Protein AF-A0A0F2JE77-F1 (afdb_monomer)

Structure (mmCIF, N/CA/C/O backbone):
data_AF-A0A0F2JE77-F1
#
_entry.id   AF-A0A0F2JE77-F1
#
loop_
_atom_site.group_PDB
_atom_site.id
_atom_site.type_symbol
_atom_site.label_atom_id
_atom_site.label_alt_id
_atom_site.label_comp_id
_atom_site.label_asym_id
_atom_site.label_entity_id
_atom_site.label_seq_id
_atom_site.pdbx_PDB_ins_code
_atom_site.Cartn_x
_atom_site.Cartn_y
_atom_site.Cartn_z
_atom_site.occupancy
_atom_site.B_iso_or_equiv
_atom_site.auth_seq_id
_atom_site.auth_comp_id
_atom_site.auth_asym_id
_atom_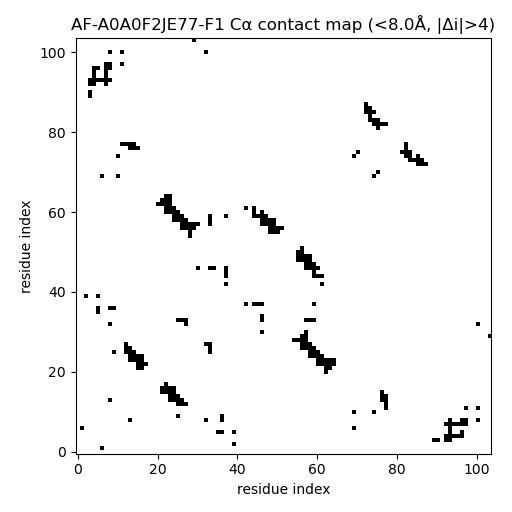site.auth_atom_id
_atom_site.pdbx_PDB_model_num
ATOM 1 N N . MET A 1 1 ? -15.519 3.312 1.079 1.00 70.62 1 MET A N 1
ATOM 2 C CA . MET A 1 1 ? -14.892 2.466 2.117 1.00 70.62 1 MET A CA 1
ATOM 3 C C . MET A 1 1 ? -13.682 1.797 1.481 1.00 70.62 1 MET A C 1
ATOM 5 O O . MET A 1 1 ? -13.774 1.479 0.302 1.00 70.62 1 MET A O 1
ATOM 9 N N . MET A 1 2 ? -12.547 1.697 2.177 1.00 85.38 2 MET A N 1
ATOM 10 C CA . MET A 1 2 ? -11.358 1.021 1.636 1.00 85.38 2 MET A CA 1
ATOM 11 C C . MET A 1 2 ? -11.627 -0.487 1.555 1.00 85.38 2 MET A C 1
ATOM 13 O O . MET A 1 2 ? -12.183 -1.043 2.498 1.00 85.38 2 MET A O 1
ATOM 17 N N . ASP A 1 3 ? -11.230 -1.134 0.461 1.00 95.25 3 ASP A N 1
ATOM 18 C CA . ASP A 1 3 ? -11.215 -2.598 0.375 1.00 95.25 3 ASP A CA 1
ATOM 19 C C . ASP A 1 3 ? -10.241 -3.160 1.428 1.00 95.25 3 ASP A C 1
ATOM 21 O O . ASP A 1 3 ? -9.075 -2.758 1.477 1.00 95.25 3 ASP A O 1
ATOM 25 N N . LEU A 1 4 ? -10.718 -4.046 2.306 1.00 97.12 4 LEU A N 1
ATOM 26 C CA . LEU A 1 4 ? -9.945 -4.507 3.465 1.00 97.12 4 LEU A CA 1
ATOM 27 C C . LEU A 1 4 ? -8.792 -5.446 3.089 1.00 97.12 4 LEU A C 1
ATOM 29 O O . LEU A 1 4 ? -7.780 -5.476 3.792 1.00 97.12 4 LEU A O 1
ATOM 33 N N . TYR A 1 5 ? -8.895 -6.162 1.968 1.00 98.00 5 TYR A N 1
ATOM 34 C CA . TYR A 1 5 ? -7.800 -6.982 1.458 1.00 98.00 5 TYR A CA 1
ATOM 35 C C . TYR A 1 5 ? -6.693 -6.081 0.889 1.00 98.00 5 TYR A C 1
ATOM 37 O O . TYR A 1 5 ? -5.519 -6.223 1.238 1.00 98.00 5 TYR A O 1
ATOM 45 N N . ALA A 1 6 ? -7.062 -5.063 0.101 1.00 97.31 6 ALA A N 1
ATOM 46 C CA . ALA A 1 6 ? -6.123 -4.041 -0.366 1.00 97.31 6 ALA A CA 1
ATOM 47 C C . ALA A 1 6 ? -5.494 -3.258 0.800 1.00 97.31 6 ALA A C 1
ATOM 49 O O . ALA A 1 6 ? -4.295 -2.969 0.767 1.00 97.31 6 ALA A O 1
ATOM 50 N N . LEU A 1 7 ? -6.266 -2.963 1.855 1.00 96.81 7 LEU A N 1
ATOM 51 C CA . LEU A 1 7 ? -5.746 -2.380 3.092 1.00 96.81 7 LEU A CA 1
ATOM 52 C C . LEU A 1 7 ? -4.676 -3.280 3.716 1.00 96.81 7 LEU A C 1
ATOM 54 O O . LEU A 1 7 ? -3.627 -2.765 4.082 1.00 96.81 7 LEU A O 1
ATOM 58 N N . GLY A 1 8 ? -4.890 -4.597 3.794 1.00 96.69 8 GLY A N 1
ATOM 59 C CA . GLY A 1 8 ? -3.892 -5.547 4.301 1.00 96.69 8 GLY A CA 1
ATOM 60 C C . GLY A 1 8 ? -2.576 -5.516 3.522 1.00 96.69 8 GLY A C 1
ATOM 61 O O . GLY A 1 8 ? -1.497 -5.519 4.121 1.00 96.69 8 GLY A O 1
ATOM 62 N N . ILE A 1 9 ? -2.640 -5.379 2.196 1.00 97.50 9 ILE A N 1
ATOM 63 C CA . ILE A 1 9 ? -1.449 -5.240 1.341 1.00 97.50 9 ILE A CA 1
ATOM 64 C C . ILE A 1 9 ? -0.740 -3.902 1.601 1.00 97.50 9 ILE A C 1
ATOM 66 O O . ILE A 1 9 ? 0.465 -3.878 1.868 1.00 97.50 9 ILE A O 1
ATOM 70 N N . LEU A 1 10 ? -1.483 -2.788 1.569 1.00 96.12 10 LEU A N 1
ATOM 71 C CA . LEU A 1 10 ? -0.963 -1.445 1.866 1.00 96.12 10 LEU A CA 1
ATOM 72 C C . LEU A 1 10 ? -0.324 -1.394 3.260 1.00 96.12 10 LEU A C 1
ATOM 74 O O . LEU A 1 10 ? 0.730 -0.785 3.443 1.00 96.12 10 LEU A O 1
ATOM 78 N N . TRP A 1 11 ? -0.933 -2.067 4.234 1.00 95.25 11 TRP A N 1
ATOM 79 C CA . TRP A 1 11 ? -0.422 -2.177 5.593 1.00 95.25 11 TRP A CA 1
ATOM 80 C C . TRP A 1 11 ? 0.888 -2.950 5.634 1.00 95.25 11 TRP A C 1
ATOM 82 O O . TRP A 1 11 ? 1.836 -2.530 6.288 1.00 95.25 11 TRP A O 1
ATOM 92 N N . SER A 1 12 ? 0.972 -4.068 4.926 1.00 94.62 12 SER A N 1
ATOM 93 C CA . SER A 1 12 ? 2.106 -4.984 5.027 1.00 94.62 12 SER A CA 1
ATOM 94 C C . SER A 1 12 ? 3.388 -4.414 4.418 1.00 94.62 12 SER A C 1
ATOM 96 O O . SER A 1 12 ? 4.439 -4.414 5.064 1.00 94.62 12 SER A O 1
ATOM 98 N N . ILE A 1 13 ? 3.298 -3.893 3.190 1.00 95.38 13 ILE A N 1
ATOM 99 C CA . ILE A 1 13 ? 4.471 -3.537 2.369 1.00 95.38 13 ILE A CA 1
ATOM 100 C C . ILE A 1 13 ? 4.521 -2.070 1.940 1.00 95.38 13 ILE A C 1
ATOM 102 O O . ILE A 1 13 ? 5.472 -1.659 1.275 1.00 95.38 13 ILE A O 1
ATOM 106 N N . GLY A 1 14 ? 3.514 -1.281 2.311 1.00 95.25 14 GLY A N 1
ATOM 107 C CA . GLY A 1 14 ? 3.457 0.142 2.022 1.00 95.25 14 GLY A CA 1
ATOM 108 C C . GLY A 1 14 ? 4.540 0.940 2.728 1.00 95.25 14 GLY A C 1
ATOM 109 O O . GLY A 1 14 ? 4.753 0.805 3.934 1.00 95.25 14 GLY A O 1
ATOM 110 N N . SER A 1 15 ? 5.207 1.806 1.969 1.00 94.25 15 SER A N 1
ATOM 111 C CA . SER A 1 15 ? 6.183 2.750 2.502 1.00 94.25 15 SER A CA 1
ATOM 112 C C . SER A 1 15 ? 6.011 4.122 1.854 1.00 94.25 15 SER A C 1
ATOM 114 O O . SER A 1 15 ? 6.066 4.206 0.623 1.00 94.25 15 SER A O 1
ATOM 116 N N . PRO A 1 16 ? 5.863 5.207 2.635 1.00 93.56 16 PRO A N 1
ATOM 117 C CA . PRO A 1 16 ? 5.997 6.551 2.100 1.00 93.56 16 PRO A CA 1
ATOM 118 C C . PRO A 1 16 ? 7.452 6.758 1.674 1.00 93.56 16 PRO A C 1
ATOM 120 O O . PRO A 1 16 ? 8.375 6.299 2.350 1.00 93.56 16 PRO A O 1
ATOM 123 N N . ILE A 1 17 ? 7.647 7.402 0.529 1.00 93.38 17 ILE A N 1
ATOM 124 C CA . ILE A 1 17 ? 8.951 7.827 0.037 1.00 93.38 17 ILE A CA 1
ATOM 125 C C . ILE A 1 17 ? 8.947 9.348 -0.015 1.00 93.38 17 ILE A C 1
ATOM 127 O O . ILE A 1 17 ? 8.199 9.952 -0.787 1.00 93.38 17 ILE A O 1
ATOM 131 N N . GLU A 1 18 ? 9.790 9.942 0.820 1.00 87.62 18 GLU A N 1
ATOM 132 C CA . GLU A 1 18 ? 10.035 11.377 0.867 1.00 87.62 18 GLU A CA 1
ATOM 133 C C . GLU A 1 18 ? 11.162 11.706 -0.119 1.00 87.62 18 GLU A C 1
ATOM 135 O O . GLU A 1 18 ? 12.335 11.444 0.128 1.00 87.62 18 GLU A O 1
ATOM 140 N N . ASP A 1 19 ? 10.782 12.214 -1.286 1.00 84.88 19 ASP A N 1
ATOM 141 C CA . ASP A 1 19 ? 11.683 12.657 -2.354 1.00 84.88 19 ASP A CA 1
ATOM 142 C C . ASP A 1 19 ? 11.103 13.948 -2.965 1.00 84.88 19 ASP A C 1
ATOM 144 O O . ASP A 1 19 ? 10.036 14.408 -2.551 1.00 84.88 19 ASP A O 1
ATOM 148 N N . ARG A 1 20 ? 11.749 14.529 -3.984 1.00 86.50 20 ARG A N 1
ATOM 149 C CA . ARG A 1 20 ? 11.262 15.723 -4.704 1.00 86.50 20 ARG A CA 1
ATOM 150 C C . ARG A 1 20 ? 9.809 15.584 -5.173 1.00 86.50 20 ARG A C 1
ATOM 152 O O . ARG A 1 20 ? 9.083 16.573 -5.217 1.00 86.50 20 ARG A O 1
ATOM 159 N N . TYR A 1 21 ? 9.401 14.364 -5.520 1.00 86.06 21 TYR A N 1
ATOM 160 C CA . TYR A 1 21 ? 8.018 14.001 -5.815 1.00 86.06 21 TYR A CA 1
ATOM 161 C C . TYR A 1 21 ? 7.604 12.865 -4.876 1.00 86.06 21 TYR A C 1
ATOM 163 O O . TYR A 1 21 ? 7.906 11.713 -5.187 1.00 86.06 21 TYR A O 1
ATOM 171 N N . PRO A 1 22 ? 6.957 13.156 -3.734 1.00 89.19 22 PRO A N 1
ATOM 172 C CA . PRO A 1 22 ? 6.576 12.133 -2.769 1.00 89.19 22 PRO A CA 1
ATOM 173 C C . PRO A 1 22 ? 5.589 11.120 -3.355 1.00 89.19 22 PRO A C 1
ATOM 175 O O . PRO A 1 22 ? 4.682 11.465 -4.118 1.00 89.19 22 PRO A O 1
ATOM 178 N N . TYR A 1 23 ? 5.746 9.854 -2.982 1.00 93.94 23 TYR A N 1
ATOM 179 C CA . TYR A 1 23 ? 4.819 8.786 -3.360 1.00 93.94 23 TYR A CA 1
ATOM 180 C C . TYR A 1 23 ? 4.770 7.703 -2.290 1.00 93.94 23 TYR A C 1
ATOM 182 O O . TYR A 1 23 ? 5.709 7.520 -1.519 1.00 93.94 23 TYR A O 1
ATOM 190 N N . PHE A 1 24 ? 3.683 6.938 -2.280 1.00 95.44 24 PHE A N 1
ATOM 191 C CA . PHE A 1 24 ? 3.595 5.708 -1.504 1.00 95.44 24 PHE A CA 1
ATOM 192 C C . PHE A 1 24 ? 3.999 4.530 -2.393 1.00 95.44 24 PHE A C 1
ATOM 194 O O . PHE A 1 24 ? 3.484 4.362 -3.499 1.00 95.44 24 PHE A O 1
ATOM 201 N N . MET A 1 25 ? 4.979 3.750 -1.954 1.00 95.94 25 MET A N 1
ATOM 202 C CA . MET A 1 25 ? 5.563 2.657 -2.725 1.00 95.94 25 MET A CA 1
ATOM 203 C C . MET A 1 25 ? 5.069 1.313 -2.207 1.00 95.94 25 MET A C 1
ATOM 205 O O . MET A 1 25 ? 5.128 1.053 -1.006 1.00 95.94 25 MET A O 1
ATOM 209 N N . LEU A 1 26 ? 4.689 0.438 -3.138 1.00 96.75 26 LEU A N 1
ATOM 210 C CA . LEU A 1 26 ? 4.525 -0.992 -2.901 1.00 96.75 26 LEU A CA 1
ATOM 211 C C . LEU A 1 26 ? 5.564 -1.766 -3.689 1.00 96.75 26 LEU A C 1
ATOM 213 O O . LEU A 1 26 ? 5.914 -1.409 -4.818 1.00 96.75 26 LEU A O 1
ATOM 217 N N . ARG A 1 27 ? 6.062 -2.832 -3.074 1.00 95.44 27 ARG A N 1
ATOM 218 C CA . ARG A 1 27 ? 7.138 -3.643 -3.618 1.00 95.44 27 ARG A CA 1
ATOM 219 C C . ARG A 1 27 ? 6.965 -5.097 -3.200 1.00 95.44 27 ARG A C 1
ATOM 221 O O . ARG A 1 27 ? 6.924 -5.364 -2.004 1.00 95.44 27 ARG A O 1
ATOM 228 N N . HIS A 1 28 ? 6.931 -6.010 -4.166 1.00 95.81 28 HIS A N 1
ATOM 229 C CA . HIS A 1 28 ? 6.763 -7.440 -3.905 1.00 95.81 28 HIS A CA 1
ATOM 230 C C . HIS A 1 28 ? 7.315 -8.301 -5.056 1.00 95.81 28 HIS A C 1
ATOM 232 O O . HIS A 1 28 ? 7.420 -7.815 -6.183 1.00 95.81 28 HIS A O 1
ATOM 238 N N . HIS A 1 29 ? 7.703 -9.554 -4.797 1.00 94.44 29 HIS A N 1
ATOM 239 C CA . HIS A 1 29 ? 8.152 -10.489 -5.847 1.00 94.44 29 HIS A CA 1
ATOM 240 C C . HIS A 1 29 ? 6.985 -11.074 -6.641 1.00 94.44 29 HIS A C 1
ATOM 242 O O . HIS A 1 29 ? 7.132 -11.329 -7.830 1.00 94.44 29 HIS A O 1
ATOM 248 N N . GLU A 1 30 ? 5.812 -11.212 -6.027 1.00 95.38 30 GLU A N 1
ATOM 249 C CA . GLU A 1 30 ? 4.580 -11.553 -6.742 1.00 95.38 30 GLU A CA 1
ATOM 250 C C . GLU A 1 30 ? 3.818 -10.311 -7.204 1.00 95.38 30 GLU A C 1
ATOM 252 O O . GLU A 1 30 ? 3.445 -9.451 -6.402 1.00 95.38 30 GLU A O 1
ATOM 257 N N . ARG A 1 31 ? 3.542 -10.240 -8.510 1.00 96.50 31 ARG A N 1
ATOM 258 C CA . ARG A 1 31 ? 2.822 -9.123 -9.136 1.00 96.50 31 ARG A CA 1
ATOM 259 C C . ARG A 1 31 ? 1.362 -9.018 -8.684 1.00 9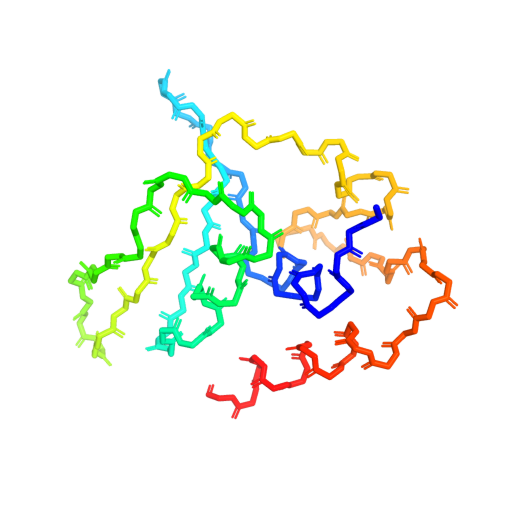6.50 31 ARG A C 1
ATOM 261 O O . ARG A 1 31 ? 0.839 -7.910 -8.588 1.00 96.50 31 ARG A O 1
ATOM 268 N N . TYR A 1 32 ? 0.738 -10.156 -8.381 1.00 97.44 32 TYR A N 1
ATOM 269 C CA . TYR A 1 32 ? -0.678 -10.273 -8.029 1.00 97.44 32 TYR A CA 1
ATOM 270 C C . TYR A 1 32 ? -1.122 -9.240 -6.979 1.00 97.44 32 TYR A C 1
ATOM 272 O O . TYR A 1 32 ? -2.064 -8.486 -7.219 1.00 97.44 32 TYR A O 1
ATOM 280 N N . PHE A 1 33 ? -0.395 -9.117 -5.864 1.00 98.12 33 PHE A N 1
ATOM 281 C CA . PHE A 1 33 ? -0.749 -8.182 -4.788 1.00 98.12 33 PHE A CA 1
ATOM 282 C C . PHE A 1 33 ? -0.750 -6.715 -5.240 1.00 98.12 33 PHE A C 1
ATOM 284 O O . PHE A 1 33 ? -1.573 -5.912 -4.797 1.00 98.12 33 PHE A O 1
ATOM 291 N N . LEU A 1 34 ? 0.154 -6.345 -6.148 1.00 98.00 34 LEU A N 1
ATOM 292 C CA . LEU A 1 34 ? 0.234 -4.982 -6.664 1.00 98.00 34 LEU A CA 1
ATOM 293 C C . LEU A 1 34 ? -0.915 -4.701 -7.637 1.00 98.00 34 LEU A C 1
ATOM 295 O O . LEU A 1 34 ? -1.485 -3.612 -7.591 1.00 98.00 34 LEU A O 1
ATOM 299 N N . ASP A 1 35 ? -1.291 -5.678 -8.466 1.00 97.69 35 ASP A N 1
ATOM 300 C CA . ASP A 1 35 ? -2.430 -5.557 -9.382 1.00 97.69 35 ASP A CA 1
ATOM 301 C C . ASP A 1 35 ? -3.764 -5.442 -8.612 1.00 97.69 35 ASP A C 1
ATOM 303 O O . ASP A 1 35 ? -4.642 -4.665 -9.003 1.00 97.69 35 ASP A O 1
ATOM 307 N N . VAL A 1 36 ? -3.902 -6.137 -7.473 1.00 97.75 36 VAL A N 1
ATOM 308 C CA . VAL A 1 36 ? -5.059 -5.996 -6.570 1.00 97.75 36 VAL A CA 1
ATOM 309 C C . VAL A 1 36 ? -5.185 -4.563 -6.055 1.00 97.75 36 VAL A C 1
ATOM 311 O O . VAL A 1 36 ? -6.249 -3.956 -6.194 1.00 97.75 36 VAL A O 1
ATOM 314 N N . VAL A 1 37 ? -4.106 -3.983 -5.517 1.00 97.44 37 VAL A N 1
ATOM 315 C CA . VAL A 1 37 ? -4.140 -2.595 -5.022 1.00 97.44 37 VAL A CA 1
ATOM 316 C C . VAL A 1 37 ? -4.366 -1.601 -6.161 1.00 97.44 37 VAL A C 1
ATOM 318 O O . VAL A 1 37 ? -5.151 -0.664 -6.009 1.00 97.44 37 VAL A O 1
ATOM 321 N N . HIS A 1 38 ? -3.723 -1.814 -7.311 1.00 96.62 38 HIS A N 1
ATOM 322 C CA . HIS A 1 38 ? -3.909 -0.990 -8.504 1.00 96.62 38 HIS A CA 1
ATOM 323 C C . HIS A 1 38 ? -5.388 -0.905 -8.903 1.00 96.62 38 HIS A C 1
ATOM 325 O O . HIS A 1 38 ? -5.910 0.190 -9.124 1.00 96.62 38 HIS A O 1
ATOM 331 N N . LYS A 1 39 ? -6.079 -2.052 -8.943 1.00 95.62 39 LYS A N 1
ATOM 332 C CA . LYS A 1 39 ? -7.509 -2.130 -9.257 1.00 95.62 39 LYS A CA 1
ATOM 333 C C . LYS A 1 39 ? -8.374 -1.511 -8.158 1.00 95.62 39 LYS A C 1
ATOM 335 O O . LYS A 1 39 ? -9.264 -0.727 -8.473 1.00 95.62 39 LYS A O 1
ATOM 340 N N . ALA A 1 40 ? -8.108 -1.829 -6.890 1.00 95.62 40 ALA A N 1
ATOM 341 C CA . ALA A 1 40 ? -8.901 -1.350 -5.755 1.00 95.62 40 ALA A CA 1
ATOM 342 C C . ALA A 1 40 ? -8.866 0.180 -5.603 1.00 95.62 40 ALA A C 1
ATOM 344 O O . ALA A 1 40 ? -9.860 0.792 -5.219 1.00 95.62 40 ALA A O 1
ATOM 345 N N . LEU A 1 41 ? -7.729 0.805 -5.923 1.00 93.38 41 LEU A N 1
ATOM 346 C CA . LEU A 1 41 ? -7.541 2.253 -5.815 1.00 93.38 41 LEU A CA 1
ATOM 347 C C . LEU A 1 41 ? -7.734 3.011 -7.139 1.00 93.38 41 LEU A C 1
ATOM 349 O O . LEU A 1 41 ? -7.624 4.236 -7.136 1.00 93.38 41 LEU A O 1
ATOM 353 N N . ASN A 1 42 ? -8.018 2.314 -8.246 1.00 92.19 42 ASN A N 1
ATOM 354 C CA . ASN A 1 42 ? -8.119 2.885 -9.596 1.00 92.19 42 ASN A CA 1
ATOM 355 C C . ASN A 1 42 ? -6.921 3.795 -9.944 1.00 92.19 42 ASN A C 1
ATOM 357 O O . ASN A 1 42 ? -7.068 4.966 -10.300 1.00 92.19 42 ASN A O 1
ATOM 361 N N . VAL A 1 43 ? -5.716 3.259 -9.753 1.00 90.62 43 VAL A N 1
ATOM 362 C CA . VAL A 1 43 ? -4.456 3.998 -9.893 1.00 90.62 43 VAL A CA 1
ATOM 363 C C . VAL A 1 43 ? -4.099 4.145 -11.372 1.00 90.62 43 VAL A C 1
ATOM 365 O O . VAL A 1 43 ? -4.297 3.225 -12.156 1.00 90.62 43 VAL A O 1
ATOM 368 N N . SER A 1 44 ? -3.548 5.293 -11.771 1.00 88.06 44 SER A N 1
ATOM 369 C CA . SER A 1 44 ? -3.134 5.540 -13.161 1.00 88.06 44 SER A CA 1
ATOM 370 C C . SER A 1 44 ? -1.760 4.962 -13.520 1.00 88.06 44 SER A C 1
ATOM 372 O O . SER A 1 44 ? -1.452 4.768 -14.694 1.00 88.06 44 SER A O 1
ATOM 374 N N . THR A 1 45 ? -0.905 4.713 -12.530 1.00 93.00 45 THR A N 1
ATOM 375 C CA . THR A 1 45 ? 0.438 4.166 -12.725 1.00 93.00 45 THR A CA 1
ATOM 376 C C . THR A 1 45 ? 0.402 2.652 -12.836 1.00 93.00 45 THR A C 1
ATOM 378 O O . THR A 1 45 ? -0.071 1.961 -11.943 1.00 93.00 45 THR A O 1
ATOM 381 N N . SER A 1 46 ? 0.983 2.110 -13.902 1.00 94.94 46 SER A N 1
ATOM 382 C CA . SER A 1 46 ? 1.071 0.661 -14.070 1.00 94.94 46 SER A CA 1
ATOM 383 C C . SER A 1 46 ? 2.071 0.027 -13.102 1.00 94.94 46 SER A C 1
ATOM 385 O O . SER A 1 46 ? 3.111 0.609 -12.778 1.00 94.94 46 SER A O 1
ATOM 387 N N . VAL A 1 47 ? 1.788 -1.213 -12.700 1.00 97.19 47 VAL A N 1
ATOM 388 C CA . VAL A 1 47 ? 2.771 -2.081 -12.042 1.00 97.19 47 VAL A CA 1
ATOM 389 C C . VAL A 1 47 ? 3.923 -2.348 -13.007 1.00 97.19 47 VAL A C 1
ATOM 391 O O . VAL A 1 47 ? 3.701 -2.729 -14.158 1.00 97.19 47 VAL A O 1
ATOM 394 N N . PHE A 1 48 ? 5.155 -2.156 -12.542 1.00 95.88 48 PHE A N 1
ATOM 395 C CA . PHE A 1 48 ? 6.355 -2.322 -13.359 1.00 95.88 48 PHE A CA 1
ATOM 396 C C . PHE A 1 48 ? 7.390 -3.205 -12.669 1.00 95.88 48 PHE A C 1
ATOM 398 O O . PHE A 1 48 ? 7.470 -3.270 -11.442 1.00 95.88 48 PHE A O 1
ATOM 405 N N . GLU A 1 49 ? 8.204 -3.881 -13.472 1.00 95.31 49 GLU A N 1
ATOM 406 C CA . GLU A 1 49 ? 9.300 -4.705 -12.980 1.00 95.31 49 GLU A CA 1
ATOM 407 C C . GLU A 1 49 ? 10.544 -3.847 -12.719 1.00 95.31 49 GLU A C 1
ATOM 409 O O . GLU A 1 49 ? 10.964 -3.026 -13.537 1.00 95.31 49 GLU A O 1
ATOM 414 N N . GLY A 1 50 ? 11.138 -4.017 -11.544 1.00 87.88 50 GLY A N 1
ATOM 415 C CA . GLY A 1 50 ? 12.435 -3.471 -11.187 1.00 87.88 50 GLY A CA 1
ATOM 416 C C . GLY A 1 50 ? 13.516 -4.544 -11.254 1.00 87.88 50 GLY A C 1
ATOM 417 O O . GLY A 1 50 ? 13.298 -5.685 -10.860 1.00 87.88 50 GLY A O 1
ATOM 418 N N . LYS A 1 51 ? 14.726 -4.154 -11.670 1.00 80.25 51 LYS A N 1
ATOM 419 C CA . LYS A 1 51 ? 15.896 -5.039 -11.616 1.00 80.25 51 LYS A CA 1
ATOM 420 C C . LYS A 1 51 ? 16.215 -5.401 -10.162 1.00 80.25 51 LYS A C 1
ATOM 422 O O . LYS A 1 51 ? 16.426 -4.508 -9.338 1.00 80.25 51 LYS A O 1
ATOM 427 N N . SER A 1 52 ? 16.292 -6.694 -9.865 1.00 80.00 52 SER A N 1
ATOM 428 C CA . SER A 1 52 ? 16.808 -7.233 -8.606 1.00 80.00 52 SER A CA 1
ATOM 429 C C . SER A 1 52 ? 17.784 -8.375 -8.889 1.00 80.00 52 SER A C 1
ATOM 431 O O . SER A 1 52 ? 17.718 -9.029 -9.926 1.00 80.00 52 SER A O 1
ATOM 433 N N . ARG A 1 53 ? 18.729 -8.587 -7.967 1.00 79.56 53 ARG A N 1
ATOM 434 C CA . ARG A 1 53 ? 19.728 -9.664 -8.046 1.00 79.56 53 ARG A CA 1
ATOM 435 C C . ARG A 1 53 ? 19.138 -11.047 -7.766 1.00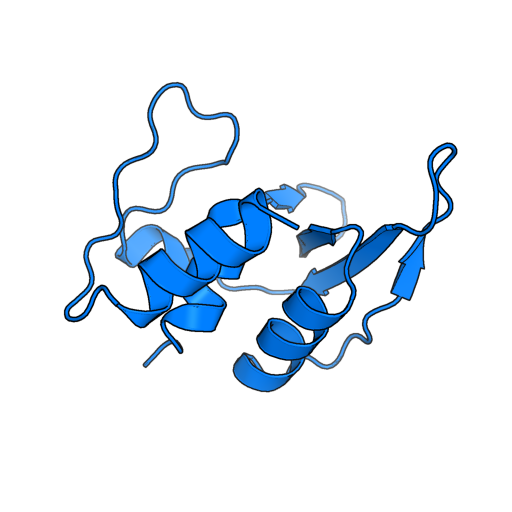 79.56 53 ARG A C 1
ATOM 437 O O . ARG A 1 53 ? 19.749 -12.038 -8.138 1.00 79.56 53 ARG A O 1
ATOM 444 N N . THR A 1 54 ? 17.991 -11.106 -7.093 1.00 83.88 54 THR A N 1
ATOM 445 C CA . THR A 1 54 ? 17.418 -12.336 -6.523 1.00 83.88 54 THR A CA 1
ATOM 446 C C . THR A 1 54 ? 16.170 -12.831 -7.258 1.00 83.88 54 THR A C 1
ATOM 448 O O . THR A 1 54 ? 15.467 -13.685 -6.735 1.00 83.88 54 THR A O 1
ATOM 451 N N . GLY A 1 55 ? 15.869 -12.285 -8.441 1.00 83.50 55 GLY A N 1
ATOM 452 C CA . GLY A 1 55 ? 14.648 -12.583 -9.198 1.00 83.50 55 GLY A CA 1
ATOM 453 C C . GLY A 1 55 ? 13.831 -11.329 -9.523 1.00 83.50 55 GLY A C 1
ATOM 454 O O . GLY A 1 55 ? 14.279 -10.218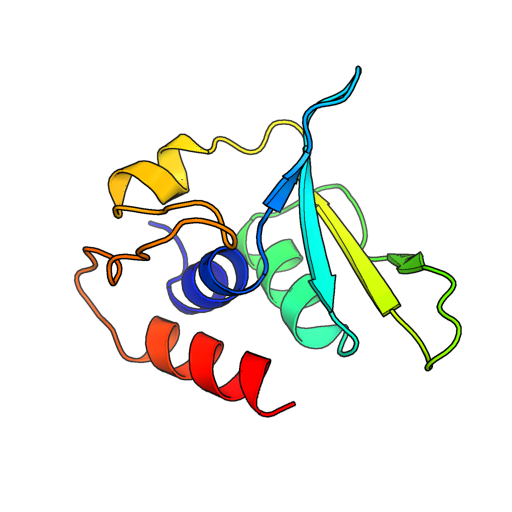 -9.224 1.00 83.50 55 GLY A O 1
ATOM 455 N N . PRO A 1 56 ? 12.655 -11.480 -10.155 1.00 86.88 56 PRO A N 1
ATOM 456 C CA . PRO A 1 56 ? 11.794 -10.356 -10.498 1.00 86.88 56 PRO A CA 1
ATOM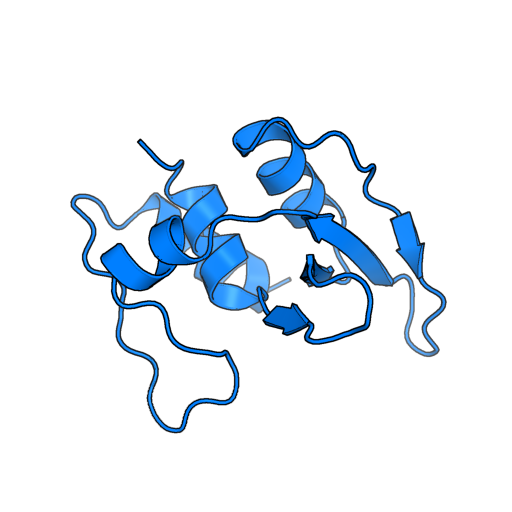 457 C C . PRO A 1 56 ? 11.278 -9.654 -9.239 1.00 86.88 56 PRO A C 1
ATOM 459 O O . PRO A 1 56 ? 11.036 -10.259 -8.195 1.00 86.88 56 PRO A O 1
ATOM 462 N N . GLN A 1 57 ? 11.140 -8.336 -9.332 1.00 94.06 57 GLN A N 1
ATOM 463 C CA . GLN A 1 57 ? 10.750 -7.489 -8.213 1.00 94.06 57 GLN A CA 1
ATOM 464 C C . GLN A 1 57 ? 9.807 -6.413 -8.736 1.00 94.06 57 GLN A C 1
ATOM 466 O O . GLN A 1 57 ? 10.235 -5.458 -9.384 1.00 94.06 57 GLN A O 1
ATOM 471 N N 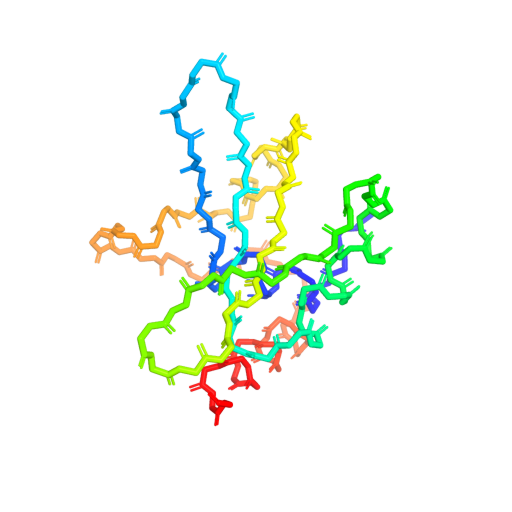. TYR A 1 58 ? 8.514 -6.582 -8.490 1.00 96.69 58 TYR A N 1
ATOM 472 C CA . TYR A 1 58 ? 7.483 -5.691 -9.002 1.00 96.69 58 TYR A CA 1
ATOM 473 C C . TYR A 1 58 ? 7.272 -4.507 -8.067 1.00 96.69 58 TYR A C 1
ATOM 475 O O . TYR A 1 58 ? 7.436 -4.597 -6.845 1.00 96.69 58 TYR A O 1
ATOM 483 N N . LYS A 1 59 ? 6.932 -3.365 -8.661 1.00 97.06 59 LYS A N 1
ATOM 484 C CA . LYS A 1 59 ? 6.770 -2.090 -7.967 1.00 97.06 59 LYS A CA 1
ATOM 485 C C . LYS A 1 59 ? 5.516 -1.376 -8.447 1.00 97.06 59 LYS A C 1
ATOM 487 O O . LYS A 1 59 ? 5.208 -1.382 -9.638 1.00 97.06 59 LYS A O 1
ATOM 492 N N . LEU A 1 60 ? 4.835 -0.717 -7.515 1.00 97.69 60 LEU A N 1
ATOM 493 C CA . LEU A 1 60 ? 3.722 0.186 -7.785 1.00 97.69 60 LEU A CA 1
ATOM 494 C C . LEU A 1 60 ? 3.955 1.497 -7.032 1.00 97.69 60 LEU A C 1
ATOM 496 O O . LEU A 1 60 ? 4.184 1.495 -5.823 1.00 97.69 60 LEU A O 1
ATOM 500 N N . LYS A 1 61 ? 3.914 2.616 -7.761 1.00 96.25 61 LYS A N 1
ATOM 501 C CA . LYS A 1 61 ? 4.055 3.967 -7.205 1.00 96.25 61 LYS A CA 1
ATOM 502 C C . LYS A 1 61 ? 2.696 4.641 -7.140 1.00 96.25 61 LYS A C 1
ATOM 504 O O . LYS A 1 61 ? 2.118 4.925 -8.184 1.00 96.25 61 LYS A O 1
ATOM 509 N N . LEU A 1 62 ? 2.227 4.954 -5.942 1.00 95.56 62 LEU A N 1
ATOM 510 C CA . LEU A 1 62 ? 1.007 5.719 -5.719 1.00 95.56 62 LEU A CA 1
ATOM 511 C C . LEU A 1 62 ? 1.383 7.189 -5.492 1.00 95.56 62 LEU A C 1
ATOM 513 O O . LEU A 1 62 ? 1.738 7.593 -4.382 1.00 95.56 62 LEU A O 1
ATOM 517 N N . PHE A 1 63 ? 1.357 7.986 -6.559 1.00 92.94 63 PHE A N 1
ATOM 518 C CA . PHE A 1 63 ? 1.544 9.435 -6.450 1.00 92.94 63 PHE A CA 1
ATOM 519 C C . PHE A 1 63 ? 0.310 10.083 -5.822 1.00 92.94 63 PHE A C 1
ATOM 521 O O . PHE A 1 63 ? -0.810 9.642 -6.075 1.00 92.94 63 PHE A O 1
ATOM 528 N N . ASN A 1 64 ? 0.516 11.130 -5.017 1.00 88.69 64 ASN A N 1
ATOM 529 C CA . ASN A 1 64 ? -0.553 11.838 -4.297 1.00 88.69 64 ASN A CA 1
ATOM 530 C C . ASN A 1 64 ? -1.433 10.907 -3.440 1.00 88.69 64 ASN A C 1
ATOM 532 O O . ASN A 1 64 ? -2.625 11.158 -3.257 1.00 88.69 64 ASN A O 1
ATOM 536 N N . PHE A 1 65 ? -0.864 9.806 -2.938 1.00 91.19 65 PHE A N 1
ATOM 537 C CA . PHE A 1 65 ? -1.580 8.917 -2.036 1.00 91.19 65 PHE A CA 1
ATOM 538 C C . PHE A 1 65 ? -1.857 9.637 -0.717 1.00 91.19 65 PHE A C 1
ATOM 540 O O . PHE A 1 65 ? -0.938 10.046 -0.008 1.00 91.19 65 PHE A O 1
ATOM 547 N N . ASP A 1 66 ? -3.136 9.774 -0.395 1.00 90.56 66 ASP A N 1
ATOM 548 C CA . ASP A 1 66 ? -3.586 10.359 0.857 1.00 90.56 66 ASP A CA 1
ATOM 549 C C . ASP A 1 66 ? -3.330 9.388 2.018 1.00 90.56 66 ASP A C 1
ATOM 551 O O . ASP A 1 66 ? -4.107 8.462 2.263 1.00 90.56 66 ASP A O 1
ATOM 555 N N . LEU A 1 67 ? -2.218 9.602 2.727 1.00 90.88 67 LEU A N 1
ATOM 556 C CA . LEU A 1 67 ? -1.798 8.766 3.852 1.00 90.88 67 LEU A CA 1
ATOM 557 C C . LEU A 1 67 ? -2.802 8.800 5.015 1.00 90.88 67 LEU A C 1
ATOM 559 O O . LEU A 1 67 ? -2.848 7.846 5.796 1.00 90.88 67 LEU A O 1
ATOM 563 N N . SER A 1 68 ? -3.658 9.830 5.095 1.00 92.31 68 SER A N 1
ATOM 564 C CA . SER A 1 68 ? -4.719 9.896 6.106 1.00 92.31 68 SER A CA 1
ATOM 565 C C . SER A 1 68 ? -5.687 8.715 6.005 1.00 92.31 68 SER A C 1
ATOM 567 O O . SER A 1 68 ? -6.207 8.242 7.017 1.00 92.31 68 SER A O 1
ATOM 569 N N . LYS A 1 69 ? -5.828 8.140 4.800 1.00 90.88 69 LYS A N 1
ATOM 570 C CA . LYS A 1 69 ? -6.627 6.935 4.561 1.00 90.88 69 LYS A CA 1
ATOM 571 C C . LYS A 1 69 ? -6.123 5.716 5.324 1.00 90.88 69 LYS A C 1
ATOM 573 O O . LYS A 1 69 ? -6.912 4.802 5.543 1.00 90.88 69 LYS A O 1
ATOM 578 N N . LEU A 1 70 ? -4.844 5.690 5.699 1.00 93.69 70 LEU A N 1
ATOM 579 C CA . LEU A 1 70 ? -4.234 4.624 6.491 1.00 93.69 70 LEU A CA 1
ATOM 580 C C . LEU A 1 70 ? -4.100 5.022 7.962 1.00 93.69 70 LEU A C 1
ATOM 582 O O . LEU A 1 70 ? -4.410 4.219 8.842 1.00 93.69 70 LEU A O 1
ATOM 586 N N . THR A 1 71 ? -3.669 6.252 8.254 1.00 93.31 71 THR A N 1
ATOM 587 C CA . THR A 1 71 ? -3.455 6.687 9.645 1.00 93.31 71 THR A CA 1
ATOM 588 C C . THR A 1 71 ? -4.754 6.771 10.441 1.00 93.31 71 THR A C 1
ATOM 590 O O . THR A 1 71 ? -4.722 6.510 11.640 1.00 93.31 71 THR A O 1
ATOM 593 N N . GLN A 1 72 ? -5.906 7.003 9.794 1.00 94.12 72 GLN A N 1
ATOM 594 C CA . GLN A 1 72 ? -7.222 6.899 10.446 1.00 94.12 72 GLN A CA 1
ATOM 595 C C . GLN A 1 72 ? -7.496 5.506 11.044 1.00 94.12 72 GLN A C 1
ATOM 597 O O . GLN A 1 72 ? -8.281 5.383 11.977 1.00 94.12 72 GLN A O 1
ATOM 602 N N . TYR A 1 73 ? -6.843 4.463 10.521 1.00 94.19 73 TYR A N 1
ATOM 603 C CA . TYR A 1 73 ? -6.945 3.091 11.017 1.00 94.19 73 TYR A CA 1
ATOM 604 C C . TYR A 1 73 ? -5.811 2.732 11.988 1.00 94.19 73 TYR A C 1
ATOM 606 O O . TYR A 1 73 ? -5.737 1.588 12.424 1.00 94.19 73 TYR A O 1
ATOM 614 N N . GLY A 1 74 ? -4.924 3.673 12.326 1.00 94.19 74 GLY A N 1
ATOM 615 C CA . GLY A 1 74 ? -3.769 3.444 13.200 1.00 94.19 74 GLY A CA 1
ATOM 616 C C . GLY A 1 74 ? -2.496 3.008 12.470 1.00 94.19 74 GLY A C 1
ATOM 617 O O . GLY A 1 74 ? -1.611 2.423 13.089 1.00 94.19 74 GLY A O 1
ATOM 618 N N . TRP A 1 75 ? -2.396 3.243 11.154 1.00 94.06 75 TRP A N 1
ATOM 619 C CA . TRP A 1 75 ? -1.222 2.812 10.3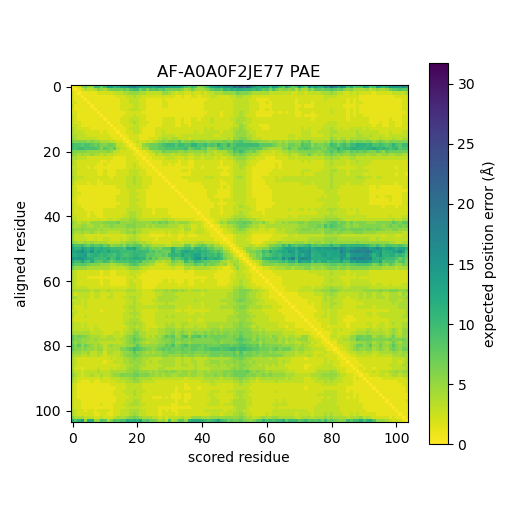92 1.00 94.06 75 TRP A CA 1
ATOM 620 C C . TRP A 1 75 ? 0.051 3.492 10.885 1.00 94.06 75 TRP A C 1
ATOM 622 O O . TRP A 1 75 ? 0.098 4.707 11.081 1.00 94.06 75 TRP A O 1
ATOM 632 N N . GLN A 1 76 ? 1.100 2.685 11.008 1.00 92.25 76 GLN A N 1
ATOM 633 C CA . GLN A 1 76 ? 2.447 3.106 11.366 1.00 92.25 76 GLN A CA 1
ATOM 634 C C . GLN A 1 76 ? 3.445 2.577 10.324 1.00 92.25 76 GLN A C 1
ATOM 636 O O . GLN A 1 76 ? 3.230 1.475 9.786 1.00 92.25 76 GLN A O 1
ATOM 641 N N . PRO A 1 77 ? 4.535 3.326 10.053 1.00 88.44 77 PRO A N 1
ATOM 642 C CA . PRO A 1 77 ? 5.606 2.889 9.168 1.00 88.44 77 PRO A CA 1
ATOM 643 C C . PRO A 1 77 ? 6.076 1.466 9.458 1.00 88.44 77 PRO A C 1
ATOM 645 O O . PRO A 1 77 ? 6.141 1.019 10.601 1.00 88.44 77 PRO A O 1
ATOM 648 N N . ARG A 1 78 ? 6.472 0.748 8.404 1.00 83.19 78 ARG A N 1
ATOM 649 C CA . ARG A 1 78 ? 6.962 -0.632 8.529 1.00 83.19 78 ARG A CA 1
ATOM 650 C C . ARG A 1 78 ? 8.157 -0.767 9.482 1.00 83.19 78 ARG A C 1
ATOM 652 O O . ARG A 1 78 ? 8.321 -1.821 10.080 1.00 83.19 78 ARG A O 1
ATOM 659 N N . ILE A 1 79 ? 8.971 0.282 9.603 1.00 84.50 79 ILE A N 1
ATOM 660 C CA . ILE A 1 79 ? 10.167 0.329 10.457 1.00 84.50 79 ILE A CA 1
ATOM 661 C C . ILE A 1 79 ? 9.893 0.825 11.887 1.00 84.50 79 ILE A C 1
ATOM 663 O O . ILE A 1 79 ? 10.838 1.016 12.645 1.00 84.50 79 ILE A O 1
ATOM 667 N N . SER A 1 80 ? 8.636 1.085 12.255 1.00 87.62 80 SER A N 1
ATOM 668 C CA . SER A 1 80 ? 8.287 1.512 13.613 1.00 87.62 80 SER A CA 1
ATOM 669 C C . SER A 1 80 ? 8.539 0.400 14.636 1.00 87.62 80 SER A C 1
ATOM 671 O O . SER A 1 80 ? 8.286 -0.768 14.351 1.00 87.62 80 SER A O 1
ATOM 673 N N . GLU A 1 81 ? 8.993 0.774 15.840 1.00 90.00 81 GLU A N 1
ATOM 674 C CA . GLU A 1 81 ? 9.259 -0.160 16.953 1.00 90.00 81 GLU A CA 1
ATOM 675 C C . GLU A 1 81 ? 8.034 -0.998 17.325 1.00 90.00 81 GLU A C 1
ATOM 677 O O . GLU A 1 81 ? 8.142 -2.167 17.688 1.00 90.00 81 GLU A O 1
ATOM 682 N N . GLN A 1 82 ? 6.858 -0.387 17.220 1.00 86.50 82 GLN A N 1
ATOM 683 C CA . GLN A 1 82 ? 5.573 -1.033 17.406 1.00 86.50 82 GLN A CA 1
ATOM 684 C C . GLN A 1 82 ? 4.696 -0.729 16.199 1.00 86.50 82 GLN A C 1
ATOM 686 O O . GLN A 1 82 ? 4.743 0.371 15.641 1.00 86.50 82 GLN A O 1
ATOM 691 N N . ARG A 1 83 ? 3.904 -1.725 15.799 1.00 89.00 83 ARG A N 1
ATOM 692 C CA . ARG A 1 83 ? 2.879 -1.593 14.766 1.00 89.00 83 ARG A CA 1
ATOM 693 C C . ARG A 1 83 ? 1.566 -2.099 15.327 1.00 89.00 83 ARG A C 1
ATOM 695 O O . ARG A 1 83 ? 1.395 -3.302 15.515 1.00 89.00 83 ARG A O 1
ATOM 702 N N . SER A 1 84 ? 0.661 -1.177 15.622 1.00 90.50 84 SER A N 1
ATOM 703 C CA . SER A 1 84 ? -0.678 -1.525 16.081 1.00 90.50 84 SER A CA 1
ATOM 704 C C . SER A 1 84 ? -1.442 -2.273 14.990 1.00 90.50 84 SER A C 1
ATOM 706 O O . SER A 1 84 ? -1.270 -2.032 13.792 1.00 90.50 84 SER A O 1
ATOM 708 N N . TYR A 1 85 ? -2.299 -3.194 15.419 1.00 92.75 85 TYR A N 1
ATOM 709 C CA . TYR A 1 85 ? -3.295 -3.796 14.543 1.00 92.75 85 TYR A CA 1
ATOM 710 C C . TYR A 1 85 ? -4.304 -2.716 14.097 1.00 92.75 85 TYR A C 1
ATOM 712 O O . TYR A 1 85 ? -4.622 -1.840 14.908 1.00 92.75 85 TYR A O 1
ATOM 720 N N . PRO A 1 86 ? -4.794 -2.727 12.841 1.00 94.81 86 PRO A N 1
ATOM 721 C CA . PRO A 1 86 ? -5.708 -1.696 12.358 1.00 94.81 86 PRO A CA 1
ATOM 722 C C . PRO A 1 86 ? -7.045 -1.686 13.105 1.00 94.81 86 PRO A C 1
ATOM 724 O O . PRO A 1 86 ? -7.610 -2.731 13.430 1.00 94.81 86 PRO A O 1
ATOM 727 N N . ILE A 1 87 ? -7.605 -0.493 13.293 1.00 95.44 87 ILE A N 1
ATOM 728 C CA . ILE A 1 87 ? -8.954 -0.298 13.838 1.00 95.44 87 ILE A CA 1
ATOM 729 C C . ILE A 1 87 ? -9.962 -0.391 12.683 1.00 95.44 87 ILE A C 1
ATOM 731 O O . ILE A 1 87 ? -10.215 0.597 11.998 1.00 95.44 87 ILE A O 1
ATOM 735 N N . ILE A 1 88 ? -10.510 -1.582 12.430 1.00 95.75 88 ILE A N 1
ATOM 736 C CA . ILE A 1 88 ? -11.405 -1.875 11.290 1.00 95.75 88 ILE A CA 1
ATOM 737 C C . ILE A 1 88 ? -12.621 -2.718 11.716 1.00 95.75 88 ILE A C 1
ATOM 739 O O . ILE A 1 88 ? -12.513 -3.451 12.698 1.00 95.75 88 ILE A O 1
ATOM 743 N N . PRO A 1 89 ? -13.768 -2.617 11.013 1.00 93.75 89 PRO A N 1
ATOM 744 C CA . PRO A 1 89 ? -15.008 -3.307 11.391 1.00 93.75 89 PRO A CA 1
ATOM 745 C C . PRO A 1 89 ? -14.982 -4.819 11.126 1.00 93.75 89 PRO A C 1
ATOM 747 O O . PRO A 1 89 ? -15.454 -5.590 11.957 1.00 93.75 89 PRO A O 1
ATOM 750 N N . GLU A 1 90 ? -14.406 -5.251 10.002 1.00 95.44 90 GLU A N 1
ATOM 751 C CA . GLU A 1 90 ? -14.147 -6.660 9.707 1.00 95.44 90 GLU A CA 1
ATOM 752 C C . GLU A 1 90 ? -12.646 -6.929 9.585 1.00 95.44 90 GLU A C 1
ATOM 754 O O . GLU A 1 90 ? -11.848 -6.046 9.275 1.00 95.44 90 GLU A O 1
ATOM 759 N N . HIS A 1 91 ? -12.245 -8.176 9.826 1.00 95.88 91 HIS A N 1
ATOM 760 C CA . HIS A 1 91 ? -10.828 -8.541 9.916 1.00 95.88 91 HIS A CA 1
ATOM 761 C C . HIS A 1 91 ? -10.402 -9.614 8.918 1.00 95.88 91 HIS A C 1
ATOM 763 O O . HIS A 1 91 ? -9.220 -9.708 8.604 1.00 95.88 91 HIS A O 1
ATOM 769 N N . VAL A 1 92 ? -11.343 -10.422 8.420 1.00 97.88 92 VAL A N 1
ATOM 770 C CA . VAL A 1 92 ? -11.045 -11.635 7.643 1.00 97.88 92 VAL A CA 1
ATOM 771 C C . VAL A 1 92 ? -10.206 -11.316 6.409 1.00 97.88 92 VAL A C 1
ATOM 773 O O . VAL A 1 92 ? -9.145 -11.906 6.228 1.00 97.88 92 VAL A O 1
ATOM 776 N N . ASP A 1 93 ? -10.635 -10.350 5.598 1.00 98.12 93 ASP A N 1
ATOM 777 C CA . ASP A 1 93 ? -9.934 -9.989 4.364 1.00 98.12 93 ASP A CA 1
ATOM 778 C C . ASP A 1 93 ? -8.576 -9.328 4.628 1.00 98.12 93 ASP A C 1
ATOM 780 O O . ASP A 1 93 ? -7.604 -9.625 3.932 1.00 98.12 93 ASP A O 1
ATOM 784 N N . PHE A 1 94 ? -8.481 -8.492 5.667 1.00 97.62 94 PHE A N 1
ATOM 785 C CA . PHE A 1 94 ? -7.218 -7.882 6.085 1.00 97.62 94 PHE A CA 1
ATOM 786 C C . PHE A 1 94 ? -6.200 -8.946 6.518 1.00 97.62 94 PHE A C 1
ATOM 788 O O . PHE A 1 94 ? -5.060 -8.950 6.054 1.00 97.62 94 PHE A O 1
ATOM 795 N N . ILE A 1 95 ? -6.622 -9.867 7.389 1.00 97.75 95 ILE A N 1
ATOM 796 C CA . ILE A 1 95 ? -5.787 -10.953 7.906 1.00 97.75 95 ILE A CA 1
ATOM 797 C C . ILE A 1 95 ? -5.385 -11.897 6.770 1.00 97.75 95 ILE A C 1
ATOM 799 O O . ILE A 1 95 ? -4.217 -12.273 6.683 1.00 97.75 95 ILE A O 1
ATOM 803 N N . ARG A 1 96 ? -6.322 -12.243 5.875 1.00 98.19 96 ARG A N 1
ATOM 804 C CA . ARG A 1 96 ? -6.039 -13.076 4.701 1.00 98.19 96 ARG A CA 1
ATOM 805 C C . ARG A 1 96 ? -4.951 -12.447 3.836 1.00 98.19 96 ARG A C 1
ATOM 807 O O . ARG A 1 96 ? -3.962 -13.114 3.554 1.00 98.19 96 ARG A O 1
ATOM 814 N N . ALA A 1 97 ? -5.088 -11.166 3.485 1.00 98.00 97 ALA A N 1
ATOM 815 C CA . ALA A 1 97 ? -4.064 -10.441 2.732 1.00 98.00 97 ALA A CA 1
ATOM 816 C C . ALA A 1 97 ? -2.706 -10.461 3.441 1.00 98.00 97 ALA A C 1
ATOM 818 O O . ALA A 1 97 ? -1.683 -10.694 2.804 1.00 98.00 97 ALA A O 1
ATOM 819 N N . TYR A 1 98 ? -2.695 -10.235 4.758 1.00 95.88 98 TYR A N 1
ATOM 820 C CA . TYR A 1 98 ? -1.466 -10.236 5.545 1.00 95.88 98 TYR A CA 1
ATOM 821 C C . TYR A 1 98 ? -0.767 -11.602 5.510 1.00 95.88 98 TYR A C 1
ATOM 823 O O . TYR A 1 98 ? 0.443 -11.654 5.297 1.00 95.88 98 TYR A O 1
ATOM 831 N N . PHE A 1 99 ? -1.501 -12.704 5.693 1.00 97.56 99 PHE A N 1
ATOM 832 C CA . PHE A 1 99 ? -0.922 -14.049 5.659 1.00 97.56 99 PHE A CA 1
ATOM 833 C C . PHE A 1 99 ? -0.475 -14.465 4.264 1.00 97.56 99 PHE A C 1
ATOM 835 O O . PHE A 1 99 ? 0.650 -14.937 4.123 1.00 97.56 99 PHE A O 1
ATOM 842 N N . GLU A 1 100 ? -1.317 -14.287 3.246 1.00 98.12 100 GLU A N 1
ATOM 843 C CA . GLU A 1 100 ? -0.980 -14.665 1.871 1.00 98.12 100 GLU A CA 1
ATOM 844 C C . GLU A 1 100 ? 0.275 -13.929 1.397 1.00 98.12 100 GLU A C 1
ATOM 846 O O . GLU A 1 100 ? 1.191 -14.562 0.883 1.00 98.12 100 GLU A O 1
ATOM 851 N N . LEU A 1 101 ? 0.368 -12.622 1.669 1.00 97.00 101 LEU A N 1
ATOM 852 C CA . LEU A 1 101 ? 1.510 -11.804 1.265 1.00 97.00 101 LEU A CA 1
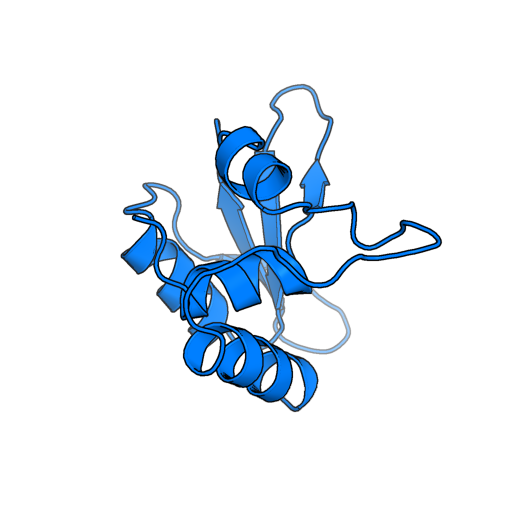ATOM 853 C C . LEU A 1 101 ? 2.819 -12.205 1.959 1.00 97.00 101 LEU A C 1
ATOM 855 O O . LEU A 1 101 ? 3.880 -12.141 1.352 1.00 97.00 101 LEU A O 1
ATOM 859 N N . HIS A 1 102 ? 2.784 -12.579 3.241 1.00 94.88 102 HIS A N 1
ATOM 860 C CA . HIS A 1 102 ? 4.005 -12.958 3.968 1.00 94.88 102 HIS A CA 1
ATOM 861 C C . HIS A 1 102 ? 4.376 -14.441 3.818 1.00 94.88 102 HIS A C 1
ATOM 863 O O . HIS A 1 102 ? 5.455 -14.830 4.265 1.00 94.88 102 HIS A O 1
ATOM 869 N N . SER A 1 103 ? 3.497 -15.257 3.230 1.00 94.44 103 SER A N 1
ATOM 870 C CA . SER A 1 103 ? 3.729 -16.693 3.008 1.00 94.44 103 SER A CA 1
ATOM 871 C C . SER A 1 103 ? 4.112 -17.029 1.564 1.00 94.44 103 SER A C 1
ATOM 873 O O . SER A 1 103 ? 4.479 -18.171 1.292 1.00 94.44 103 SER A O 1
ATOM 875 N N . SER A 1 104 ? 3.997 -16.059 0.655 1.00 86.69 104 SER A N 1
ATOM 876 C CA . SER A 1 104 ? 4.409 -16.142 -0.750 1.00 86.69 104 SER A CA 1
ATOM 877 C C . SER A 1 104 ? 5.901 -15.926 -0.962 1.00 86.69 104 SER A C 1
ATOM 879 O O . SER A 1 104 ? 6.472 -15.086 -0.230 1.00 86.69 104 SER A O 1
#

Nearest PDB structures (foldseek):
  7qss-assembly1_A  TM=7.087E-01  e=7.887E-03  Thermococcus litoralis
  2ab5-assembly1_B  TM=5.494E-01  e=5.079E-03  Saccharomyces cerevisiae
  2ab5-assembly1_A  TM=5.380E-01  e=1.225E-02  Saccharomyces cerevisiae
  1um2-assembly2_B  TM=5.529E-01  e=2.206E-01  Saccharomyces cerevisiae
  2x3g-assembly1_A-2  TM=2.661E-01  e=1.177E-01  Sulfolobus islandicus rudivirus 1 variant XX

Solvent-accessible surface area (backbone atoms only — not comparable to full-atom values): 6201 Å² total; per-residue (Å²): 131,82,60,47,37,46,47,18,45,49,62,69,49,3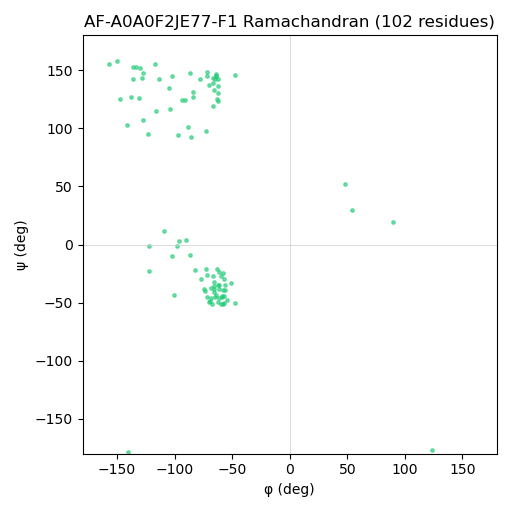5,40,81,43,93,56,102,74,50,30,35,36,38,65,40,67,60,56,65,67,54,53,51,38,35,62,77,66,69,53,90,59,70,78,42,81,44,96,52,95,89,48,70,31,26,36,34,64,37,66,82,58,65,60,63,78,43,45,78,28,49,58,58,61,76,86,46,97,65,68,66,77,69,69,64,95,74,53,66,48,25,52,47,31,42,51,54,64,73,72,102

Secondary structure (DSSP, 8-state):
---HHHHHHHHHH-EEE-SSS-EEEEEESSHHHHHHHHHHHT-SSPPEEEP-TTS-EEEEEEET--THHHHTTT---TTSS--PPP--S--HHHHHHHHHHHH-

Radius of gyration: 13.3 Å; Cα contacts (8 Å, |Δi|>4): 154; chains: 1; bounding box: 35×32×32 Å

Sequence (104 aa):
MMDLYALGILWSIGSPIEDRYPYFMLRHHERYFLDVVHKALNVSTSVFEGKSRTGPQYKLKLFNFDLSKLTQYGWQPRISEQRSYPIIPEHVDFIRAYFELHSS

Foldseek 3Di:
DQDLLLLLQCQQAWDWDDDPFIWIKGKAQDCVSVVVNCVRVVAPFDWDWDDDPPHTMIMDTGGPDDCCVNVVQVRDGPPDPDGDDGPDDDCPSSVVSNCVRVVD

pLDDT: mean 92.98, std 5.04, range [70.62, 98.19]

Mean predicted aligned error: 3.47 Å